Protein AF-A0A8C0V9C5-F1 (afdb_monomer_lite)

Structure (mmCIF, N/CA/C/O backbone):
data_AF-A0A8C0V9C5-F1
#
_entry.id   AF-A0A8C0V9C5-F1
#
loop_
_atom_site.group_PDB
_atom_site.id
_atom_site.type_symbol
_atom_site.label_atom_id
_atom_site.label_alt_id
_atom_site.label_comp_id
_atom_site.label_asym_id
_atom_site.label_entity_id
_atom_site.label_seq_id
_atom_site.pdbx_PDB_ins_code
_atom_site.Cartn_x
_atom_site.Cartn_y
_atom_site.Cartn_z
_atom_site.occupancy
_atom_site.B_iso_or_equiv
_atom_site.auth_seq_id
_atom_site.auth_comp_id
_atom_site.auth_asym_id
_atom_site.auth_atom_id
_atom_site.pdbx_PDB_model_num
ATOM 1 N N . MET A 1 1 ? -19.447 -20.757 -27.844 1.00 40.34 1 MET A N 1
ATOM 2 C CA . MET A 1 1 ? -19.716 -19.518 -27.078 1.00 40.34 1 MET A CA 1
ATOM 3 C C . MET A 1 1 ? -18.409 -19.014 -26.447 1.00 40.34 1 MET A C 1
ATOM 5 O O . MET A 1 1 ? -18.161 -19.326 -25.296 1.00 40.34 1 MET A O 1
ATOM 9 N N . GLN A 1 2 ? -17.524 -18.316 -27.177 1.00 57.78 2 GLN A N 1
ATOM 10 C CA . GLN A 1 2 ? -16.247 -17.794 -26.623 1.00 57.78 2 GLN A CA 1
ATOM 11 C C . GLN A 1 2 ? -15.837 -16.436 -27.233 1.00 57.78 2 GLN A C 1
ATOM 13 O O . GLN A 1 2 ? -14.664 -16.168 -27.468 1.00 57.78 2 GLN A O 1
ATOM 18 N N . PHE A 1 3 ? -16.807 -15.559 -27.508 1.00 50.94 3 PHE A N 1
ATOM 19 C CA . PHE A 1 3 ? -16.531 -14.243 -28.106 1.00 50.94 3 PHE A CA 1
ATOM 20 C C . PHE A 1 3 ? -16.663 -13.063 -27.125 1.00 50.94 3 PHE A C 1
ATOM 22 O O . PHE A 1 3 ? -16.179 -11.979 -27.427 1.00 50.94 3 PHE A O 1
ATOM 29 N N . PHE A 1 4 ? -17.215 -13.270 -25.922 1.00 48.53 4 PHE A N 1
ATOM 30 C CA . PHE A 1 4 ? -17.387 -12.206 -24.917 1.00 48.53 4 PHE A CA 1
ATOM 31 C C . PHE A 1 4 ? -16.195 -12.014 -23.959 1.00 48.53 4 PHE A C 1
ATOM 33 O O . PHE A 1 4 ? -16.102 -10.969 -23.327 1.00 48.53 4 PHE A O 1
ATOM 40 N N . GLY A 1 5 ? -15.258 -12.968 -23.875 1.00 48.31 5 GLY A N 1
ATOM 41 C CA . GLY A 1 5 ? -14.089 -12.852 -22.985 1.00 48.31 5 GLY A CA 1
ATOM 42 C C . GLY A 1 5 ? -13.063 -11.816 -23.459 1.00 48.31 5 GLY A C 1
ATOM 43 O O . GLY A 1 5 ? -12.619 -10.977 -22.687 1.00 48.31 5 GLY A O 1
ATOM 44 N N . ARG A 1 6 ? -12.773 -11.782 -24.767 1.00 50.78 6 ARG A N 1
ATOM 45 C 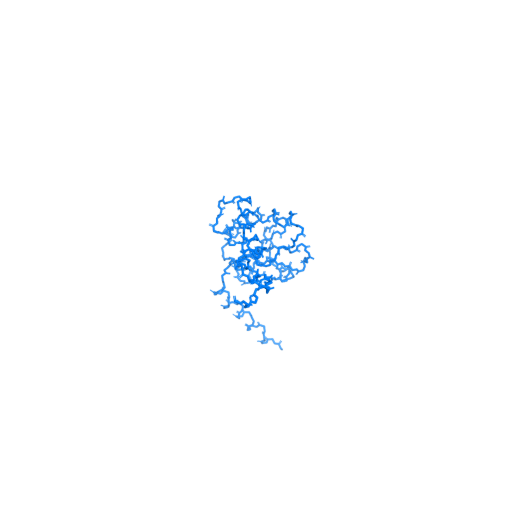CA . ARG A 1 6 ? -11.717 -10.921 -25.336 1.00 50.78 6 ARG A CA 1
ATOM 46 C C . ARG A 1 6 ? -12.016 -9.421 -25.285 1.00 50.78 6 ARG A C 1
ATOM 48 O O . ARG A 1 6 ? -11.089 -8.616 -25.321 1.00 50.78 6 ARG A O 1
ATOM 55 N N . LEU A 1 7 ? -13.288 -9.031 -25.210 1.00 52.03 7 LEU A N 1
ATOM 56 C CA . LEU A 1 7 ? -13.655 -7.620 -25.081 1.00 52.03 7 LEU A CA 1
ATOM 57 C C . LEU A 1 7 ? -13.401 -7.112 -23.656 1.00 52.03 7 LEU A C 1
ATOM 59 O O . LEU A 1 7 ? -12.850 -6.025 -23.511 1.00 52.03 7 LEU A O 1
ATOM 63 N N . LEU A 1 8 ? -13.699 -7.907 -22.621 1.00 50.44 8 LEU A N 1
ATOM 64 C CA . LEU A 1 8 ? -13.419 -7.536 -21.227 1.00 50.44 8 LEU A CA 1
ATOM 65 C C . LEU A 1 8 ? -11.915 -7.356 -20.974 1.00 50.44 8 LEU A C 1
ATOM 67 O O . LEU A 1 8 ? -11.534 -6.360 -20.364 1.00 50.44 8 LEU A O 1
ATOM 71 N N . ASP A 1 9 ? -11.076 -8.235 -21.532 1.00 48.72 9 ASP A N 1
ATOM 72 C CA . ASP A 1 9 ? -9.608 -8.136 -21.443 1.00 48.72 9 ASP A CA 1
ATOM 73 C C . ASP A 1 9 ? -9.037 -6.892 -22.149 1.00 48.72 9 ASP A C 1
ATOM 75 O O . ASP A 1 9 ? -8.009 -6.338 -21.752 1.00 48.72 9 ASP A O 1
ATOM 79 N N . THR A 1 10 ? -9.717 -6.413 -23.196 1.00 47.19 10 THR A N 1
ATOM 80 C CA . THR A 1 10 ? -9.298 -5.205 -23.921 1.00 47.19 10 THR A CA 1
ATOM 81 C C . THR A 1 10 ? -9.758 -3.937 -23.194 1.00 47.19 10 THR A C 1
ATOM 83 O O . THR A 1 10 ? -9.005 -2.969 -23.110 1.00 47.19 10 THR A O 1
ATOM 86 N N . PHE A 1 11 ? -10.957 -3.930 -22.599 1.00 45.25 11 PHE A N 1
ATOM 87 C CA . PHE A 1 11 ? -11.434 -2.783 -21.817 1.00 45.25 11 PHE A CA 1
ATOM 88 C C . PHE A 1 11 ? -10.684 -2.613 -20.491 1.00 45.25 11 PHE A C 1
ATOM 90 O O . PHE A 1 11 ? -10.428 -1.472 -20.098 1.00 45.25 11 PHE A O 1
ATOM 97 N N . SER A 1 12 ? -10.275 -3.700 -19.829 1.00 46.75 12 SER A N 1
ATOM 98 C CA . SER A 1 12 ? -9.396 -3.638 -18.653 1.00 46.75 12 SER A CA 1
ATOM 99 C C . SER A 1 12 ? -7.992 -3.140 -19.02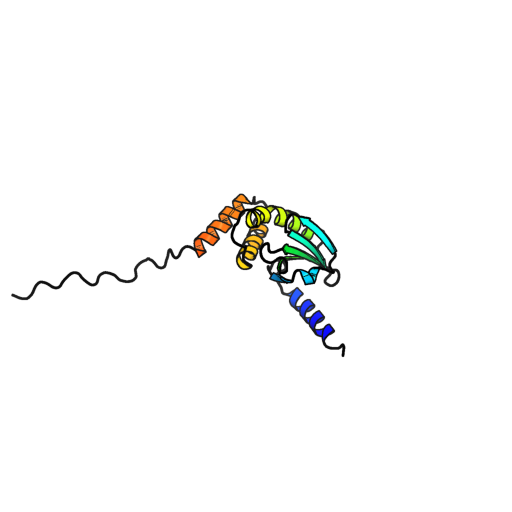1 1.00 46.75 12 SER A C 1
ATOM 101 O O . SER A 1 12 ? -7.443 -2.304 -18.305 1.00 46.75 12 SER A O 1
ATOM 103 N N . SER A 1 13 ? -7.455 -3.543 -20.180 1.00 46.12 13 SER A N 1
ATOM 104 C CA . SER A 1 13 ? -6.172 -3.035 -20.695 1.00 46.12 13 SER A CA 1
ATOM 105 C C . SER A 1 13 ? -6.195 -1.544 -21.044 1.00 46.12 13 SER A C 1
ATOM 107 O O . SER A 1 13 ? -5.249 -0.833 -20.721 1.00 46.12 13 SER A O 1
ATOM 109 N N . VAL A 1 14 ? -7.263 -1.029 -21.668 1.00 45.75 14 VAL A N 1
ATOM 110 C CA . VAL A 1 14 ? -7.323 0.389 -22.088 1.00 45.75 14 VAL A CA 1
ATOM 111 C C . VAL A 1 14 ? -7.703 1.324 -20.930 1.00 45.75 14 VAL A C 1
ATOM 113 O O . VAL A 1 14 ? -7.235 2.461 -20.880 1.00 45.75 14 VAL A O 1
ATOM 116 N N . THR A 1 15 ? -8.475 0.856 -19.942 1.00 48.38 15 THR A N 1
ATOM 117 C CA . THR A 1 15 ? -8.724 1.637 -18.711 1.00 48.38 15 THR A CA 1
ATOM 118 C C . THR A 1 15 ? -7.485 1.746 -17.820 1.00 48.38 15 THR A C 1
ATOM 120 O O . THR A 1 15 ? -7.363 2.713 -17.067 1.00 48.38 15 THR A O 1
ATOM 123 N N . HIS A 1 16 ? -6.538 0.815 -17.957 1.00 50.59 16 HIS A N 1
ATOM 124 C CA . HIS A 1 16 ? -5.270 0.811 -17.233 1.00 50.59 16 HIS A CA 1
ATOM 125 C C . HIS A 1 16 ? -4.323 1.960 -17.601 1.00 50.59 16 HIS A C 1
ATOM 127 O O . HIS A 1 16 ? -3.528 2.388 -16.769 1.00 50.59 16 HIS A O 1
ATOM 133 N N . ILE A 1 17 ? -4.435 2.484 -18.825 1.00 48.97 17 ILE A N 1
ATOM 134 C CA . ILE A 1 17 ? -3.551 3.532 -19.367 1.00 48.97 17 ILE A CA 1
ATOM 135 C C . ILE A 1 17 ? -3.905 4.917 -18.789 1.00 48.97 17 ILE A C 1
ATOM 137 O O . ILE A 1 17 ? -3.076 5.820 -18.770 1.00 48.97 17 ILE A O 1
ATOM 141 N N . PHE A 1 18 ? -5.127 5.083 -18.267 1.00 49.97 18 PHE A N 1
ATOM 142 C CA . PHE A 1 18 ? -5.632 6.357 -17.735 1.00 49.97 18 PHE A CA 1
ATOM 143 C C . PHE A 1 18 ? -5.967 6.321 -16.239 1.00 49.97 18 PHE A C 1
ATOM 145 O O . PHE A 1 18 ? -6.381 7.333 -15.671 1.00 49.97 18 PHE A O 1
ATOM 152 N N 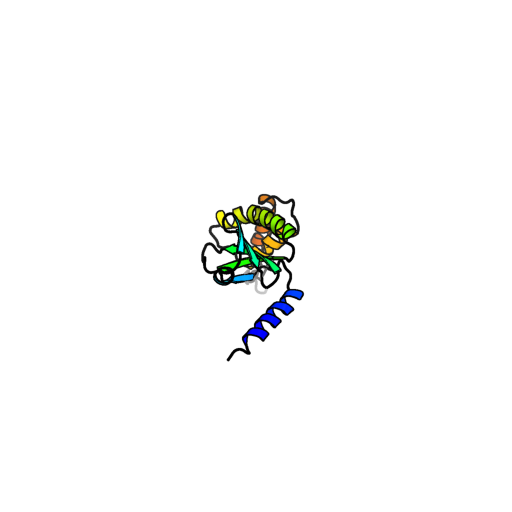. SER A 1 19 ? -5.810 5.177 -15.571 1.00 64.06 19 SER A N 1
ATOM 153 C CA . SER A 1 19 ? -6.042 5.081 -14.133 1.00 64.06 19 SER A CA 1
ATOM 154 C C . SER A 1 19 ? -4.766 5.383 -13.357 1.00 64.06 19 SER A C 1
ATOM 156 O O . SER A 1 19 ? -3.752 4.730 -13.576 1.00 64.06 19 SER A O 1
ATOM 158 N N . ASN A 1 20 ? -4.834 6.329 -12.416 1.00 84.88 20 ASN A N 1
ATOM 159 C CA . ASN A 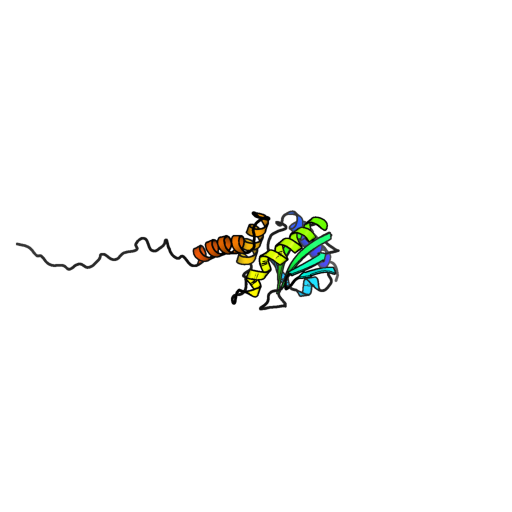1 20 ? -3.758 6.594 -11.458 1.00 84.88 20 ASN A CA 1
ATOM 160 C C . ASN A 1 20 ? -3.267 5.264 -10.826 1.00 84.88 20 ASN A C 1
ATOM 162 O O . ASN A 1 20 ? -4.082 4.596 -10.179 1.00 84.88 20 ASN A O 1
ATOM 166 N N . PRO A 1 21 ? -1.978 4.888 -10.983 1.00 90.81 21 PRO A N 1
ATOM 167 C CA . PRO A 1 21 ? -1.430 3.621 -10.483 1.00 90.81 21 PRO A CA 1
ATOM 168 C C . PRO A 1 21 ? -1.480 3.496 -8.955 1.00 90.81 21 PRO A C 1
ATOM 170 O O . PRO A 1 21 ? -1.377 2.395 -8.429 1.00 90.81 21 PRO A O 1
ATOM 173 N N . TYR A 1 22 ? -1.693 4.600 -8.239 1.00 92.44 22 TYR A N 1
ATOM 174 C CA . TYR A 1 22 ? -1.790 4.655 -6.777 1.00 92.44 22 TYR A CA 1
ATOM 175 C C . TYR A 1 22 ? -3.226 4.849 -6.277 1.00 92.44 22 TYR A C 1
ATOM 177 O O . TYR A 1 22 ? -3.453 5.204 -5.118 1.00 92.44 22 TYR A O 1
ATOM 185 N N . ARG A 1 23 ? -4.215 4.671 -7.161 1.00 94.50 23 ARG A N 1
ATOM 186 C CA . ARG A 1 23 ? -5.619 4.699 -6.762 1.00 94.50 23 ARG A CA 1
ATOM 187 C C . ARG A 1 23 ? -5.965 3.414 -6.024 1.00 94.50 23 ARG A C 1
ATOM 189 O O . ARG A 1 23 ? -5.962 2.339 -6.627 1.00 94.50 23 ARG A O 1
ATOM 196 N N . VAL A 1 24 ? -6.358 3.563 -4.766 1.00 95.06 24 VAL A N 1
ATOM 197 C CA . VAL A 1 24 ? -6.812 2.467 -3.923 1.00 95.06 24 VAL A CA 1
ATOM 198 C C . VAL A 1 24 ? -8.137 1.929 -4.448 1.00 95.06 24 VAL A C 1
ATOM 200 O O . VAL A 1 24 ? -9.058 2.688 -4.771 1.00 95.06 24 VAL A O 1
ATOM 203 N N . ARG A 1 25 ? -8.228 0.605 -4.579 1.00 94.44 25 ARG A N 1
ATOM 204 C CA . ARG A 1 25 ? -9.442 -0.085 -5.027 1.00 94.44 25 ARG A CA 1
ATOM 205 C C . ARG A 1 25 ? -9.740 -1.278 -4.148 1.00 94.44 25 ARG A C 1
ATOM 207 O O . ARG A 1 25 ? -8.836 -2.021 -3.791 1.00 94.44 25 ARG A O 1
ATOM 214 N N . GLU A 1 26 ? -11.014 -1.479 -3.862 1.00 94.19 26 GLU A N 1
ATOM 215 C CA . GLU A 1 26 ? -11.490 -2.730 -3.294 1.00 94.19 26 GLU A CA 1
ATOM 216 C C . GLU A 1 26 ? -11.513 -3.804 -4.387 1.00 94.19 26 GLU A C 1
ATOM 218 O O . GLU A 1 26 ? -12.004 -3.559 -5.492 1.00 94.19 26 GLU A O 1
ATOM 223 N N . VAL A 1 27 ? -10.935 -4.965 -4.093 1.00 94.31 27 VAL A N 1
ATOM 224 C CA . VAL A 1 27 ? -10.809 -6.099 -5.011 1.00 94.31 27 VAL A CA 1
ATOM 225 C C . VAL A 1 27 ? -11.109 -7.411 -4.275 1.00 94.31 27 VAL A C 1
ATOM 227 O O . VAL A 1 27 ? -10.784 -7.541 -3.089 1.00 94.31 27 VAL A O 1
ATOM 230 N N . PRO A 1 28 ? -11.714 -8.412 -4.935 1.00 94.50 28 PRO A N 1
ATOM 231 C CA . PRO A 1 28 ? -11.869 -9.737 -4.347 1.00 94.50 28 PRO A CA 1
ATOM 232 C C . PRO A 1 28 ? -10.500 -10.394 -4.141 1.00 94.50 28 PRO A C 1
ATOM 234 O O . PRO A 1 28 ? -9.718 -10.511 -5.082 1.00 94.50 28 PRO A O 1
ATOM 237 N N . ALA A 1 29 ? -10.222 -10.906 -2.941 1.00 91.81 29 ALA A N 1
ATOM 238 C CA . ALA A 1 29 ? -8.960 -11.598 -2.657 1.00 91.81 29 ALA A CA 1
ATOM 239 C C . ALA A 1 29 ? -8.753 -12.827 -3.569 1.00 91.81 29 ALA A C 1
ATOM 241 O O . ALA A 1 29 ? -7.629 -13.154 -3.946 1.00 91.81 29 ALA A O 1
ATOM 242 N N . ALA A 1 30 ? -9.849 -13.467 -3.991 1.00 93.00 30 ALA A N 1
ATOM 243 C CA . ALA A 1 30 ? -9.832 -14.607 -4.904 1.00 93.00 30 ALA A CA 1
ATOM 244 C C . ALA A 1 30 ? -9.284 -14.282 -6.308 1.00 93.00 30 ALA A C 1
ATOM 246 O O . ALA A 1 30 ? -8.794 -15.191 -6.975 1.00 93.00 30 ALA A O 1
ATOM 247 N N . GLU A 1 31 ? -9.320 -13.017 -6.754 1.00 92.00 31 GLU A N 1
ATOM 248 C CA . GLU A 1 31 ? -8.744 -12.600 -8.046 1.00 92.00 31 GLU A CA 1
ATOM 249 C C . GLU A 1 31 ? -7.231 -12.858 -8.103 1.00 92.00 31 GLU A C 1
ATOM 251 O O . GLU A 1 31 ? -6.685 -13.135 -9.169 1.00 92.00 31 GLU A O 1
ATOM 256 N N . TYR A 1 32 ? -6.573 -12.848 -6.941 1.00 92.38 32 TYR A N 1
ATOM 257 C CA . TYR A 1 32 ? -5.126 -12.983 -6.803 1.00 92.38 32 TYR A CA 1
ATOM 258 C C . TYR A 1 32 ? -4.664 -14.404 -6.471 1.00 92.38 32 TYR A C 1
ATOM 260 O O . TYR A 1 32 ? -3.462 -14.652 -6.397 1.00 92.38 32 TYR A O 1
ATOM 268 N N . ALA A 1 33 ? -5.582 -15.368 -6.329 1.00 88.31 33 ALA A N 1
ATOM 269 C CA . ALA A 1 33 ? -5.235 -16.758 -6.016 1.00 88.31 33 ALA A CA 1
ATOM 270 C C . ALA A 1 33 ? -4.360 -17.430 -7.096 1.00 88.31 33 ALA A C 1
ATOM 272 O O . ALA A 1 33 ? -3.656 -18.395 -6.807 1.00 88.31 33 ALA A O 1
ATOM 273 N N . GLY A 1 34 ? -4.403 -16.931 -8.339 1.00 85.75 34 GLY A N 1
ATOM 274 C CA . GLY A 1 34 ? -3.571 -17.398 -9.454 1.00 85.75 34 GLY A CA 1
ATOM 275 C C . GLY A 1 34 ? -2.289 -16.588 -9.683 1.00 85.75 34 GLY A C 1
ATOM 276 O O . GLY A 1 34 ? -1.500 -16.941 -10.562 1.00 85.75 34 GLY A O 1
ATOM 277 N N . HIS A 1 35 ? -2.072 -15.507 -8.932 1.00 92.75 35 HIS A N 1
ATOM 278 C CA . HIS A 1 35 ? -0.927 -14.613 -9.109 1.00 92.75 35 HIS A CA 1
ATOM 279 C C . HIS A 1 35 ? 0.260 -15.078 -8.272 1.00 92.75 35 HIS A C 1
ATOM 281 O O . HIS A 1 35 ? 0.115 -15.694 -7.219 1.00 92.75 35 HIS A O 1
ATOM 287 N N . THR A 1 36 ? 1.472 -14.753 -8.719 1.00 95.06 36 THR A N 1
ATOM 288 C CA . THR A 1 36 ? 2.677 -15.073 -7.948 1.00 95.06 36 THR A CA 1
ATOM 289 C C . THR A 1 36 ? 2.843 -14.066 -6.814 1.00 95.06 36 THR A C 1
ATOM 291 O O . THR A 1 36 ? 3.133 -12.900 -7.077 1.00 95.06 36 THR A O 1
ATOM 294 N N . CYS A 1 37 ? 2.687 -14.504 -5.563 1.00 96.38 37 CYS A N 1
ATOM 295 C CA . CYS A 1 37 ? 3.052 -13.702 -4.395 1.00 96.38 37 CYS A CA 1
ATOM 296 C C . CYS A 1 37 ? 4.583 -13.620 -4.292 1.00 96.38 37 CYS A C 1
ATOM 298 O O . CYS A 1 37 ? 5.260 -14.645 -4.214 1.00 96.38 37 CYS A O 1
ATOM 300 N N . LEU A 1 38 ? 5.134 -12.408 -4.336 1.00 96.38 38 LEU A N 1
ATOM 301 C CA . LEU A 1 38 ? 6.577 -12.157 -4.265 1.00 96.38 38 LEU A CA 1
ATOM 302 C C . LEU A 1 38 ? 7.041 -11.832 -2.843 1.00 96.38 38 LEU A C 1
ATOM 304 O O . LEU A 1 38 ? 8.157 -12.181 -2.455 1.00 96.38 38 LEU A O 1
ATOM 308 N N . ARG A 1 39 ? 6.201 -11.127 -2.082 1.00 96.81 39 ARG A N 1
ATOM 309 C CA . ARG A 1 39 ? 6.468 -10.690 -0.709 1.00 96.81 39 ARG A CA 1
ATOM 310 C C . ARG A 1 39 ? 5.166 -10.614 0.072 1.00 96.81 39 ARG A C 1
ATOM 312 O O . ARG A 1 39 ? 4.143 -10.218 -0.477 1.00 96.81 39 ARG A O 1
ATOM 319 N N . GLU A 1 40 ? 5.243 -10.909 1.360 1.00 96.50 40 GLU A N 1
ATOM 320 C CA . GLU A 1 40 ? 4.139 -10.753 2.299 1.00 96.50 40 GLU A CA 1
ATOM 321 C C . GLU A 1 40 ? 4.697 -10.303 3.649 1.00 96.50 40 GLU A C 1
ATOM 323 O O . GLU A 1 40 ? 5.667 -10.874 4.148 1.00 96.50 40 GLU A O 1
ATOM 328 N N . GLU A 1 41 ? 4.106 -9.259 4.225 1.00 95.62 41 GLU A N 1
ATOM 329 C CA . GLU A 1 41 ? 4.447 -8.759 5.551 1.00 95.62 41 GLU A CA 1
ATOM 330 C C . GLU A 1 41 ? 3.177 -8.321 6.286 1.00 95.62 41 GLU A C 1
ATOM 332 O O . GLU A 1 41 ? 2.487 -7.369 5.909 1.00 95.62 41 GLU A O 1
ATOM 337 N N . GLY A 1 42 ? 2.852 -9.036 7.364 1.00 92.12 42 GLY A N 1
ATOM 338 C CA . GLY A 1 42 ? 1.625 -8.806 8.119 1.00 92.12 42 GLY A CA 1
ATOM 339 C C . GLY A 1 42 ? 0.391 -9.066 7.257 1.00 92.12 42 GLY A C 1
ATOM 340 O O . GLY A 1 42 ? 0.069 -10.211 6.968 1.00 92.12 42 GLY A O 1
ATOM 341 N N . ARG A 1 43 ? -0.322 -8.000 6.880 1.00 92.44 43 ARG A N 1
ATOM 342 C CA . ARG A 1 43 ? -1.517 -8.073 6.017 1.00 92.44 43 ARG A CA 1
ATOM 343 C C . ARG A 1 43 ? -1.289 -7.501 4.623 1.00 92.44 43 ARG A C 1
ATOM 345 O O . ARG A 1 43 ? -2.236 -7.431 3.841 1.00 92.44 43 ARG A O 1
ATOM 352 N N . VAL A 1 44 ? -0.069 -7.052 4.343 1.00 96.12 44 VAL A N 1
ATOM 353 C CA . VAL A 1 44 ? 0.302 -6.457 3.065 1.00 96.12 44 VAL A CA 1
ATOM 354 C C . VAL A 1 44 ? 1.031 -7.503 2.231 1.00 96.12 44 VAL A C 1
ATOM 356 O O . VAL A 1 44 ? 1.963 -8.139 2.716 1.00 96.12 44 VAL A O 1
ATOM 359 N N . ALA A 1 45 ? 0.626 -7.677 0.978 1.00 97.00 45 ALA A N 1
ATOM 360 C CA . ALA A 1 45 ? 1.216 -8.646 0.061 1.00 97.00 45 ALA A CA 1
ATOM 361 C C . ALA A 1 45 ? 1.463 -8.023 -1.316 1.00 97.00 45 ALA A C 1
ATOM 363 O O . ALA A 1 45 ? 0.638 -7.261 -1.819 1.00 97.00 45 ALA A O 1
ATOM 364 N N . LEU A 1 46 ? 2.598 -8.356 -1.929 1.00 98.06 46 LEU A N 1
ATOM 365 C CA . LEU A 1 46 ? 2.970 -7.930 -3.273 1.00 98.06 46 LEU A CA 1
ATOM 366 C C . LEU A 1 46 ? 2.815 -9.095 -4.246 1.00 98.06 46 LEU A C 1
ATOM 368 O O . LEU A 1 46 ? 3.514 -10.104 -4.135 1.00 98.06 46 LEU A O 1
ATOM 372 N N . TYR A 1 47 ? 1.950 -8.924 -5.238 1.00 97.44 47 TYR A N 1
ATOM 373 C CA . TYR A 1 47 ? 1.681 -9.917 -6.269 1.00 97.44 47 TYR A CA 1
ATOM 374 C C . TYR A 1 47 ? 2.217 -9.471 -7.623 1.00 97.44 47 TYR A C 1
ATOM 376 O O . TYR A 1 47 ? 2.077 -8.315 -8.015 1.00 97.44 47 TYR A O 1
ATOM 384 N N . LYS A 1 48 ? 2.772 -10.416 -8.379 1.00 95.88 48 LYS A N 1
ATOM 385 C CA . LYS A 1 48 ? 3.110 -10.240 -9.790 1.00 95.88 48 LYS A CA 1
ATOM 386 C C . LYS A 1 48 ? 1.953 -10.707 -10.661 1.00 95.88 48 LYS A C 1
ATOM 388 O O . LYS A 1 48 ? 1.619 -11.895 -10.683 1.00 95.88 48 LYS A O 1
ATOM 393 N N . ASN A 1 49 ? 1.386 -9.785 -11.428 1.00 92.06 49 ASN A N 1
ATOM 394 C CA . ASN A 1 49 ? 0.420 -10.089 -12.469 1.00 92.06 49 ASN A CA 1
ATOM 395 C C . ASN A 1 49 ? 1.147 -10.295 -13.804 1.00 92.06 49 ASN A C 1
ATOM 397 O O . ASN A 1 49 ? 1.607 -9.352 -14.451 1.00 92.06 49 ASN A O 1
ATOM 401 N N . SER A 1 50 ? 1.249 -11.556 -14.225 1.00 87.44 50 SER A N 1
ATOM 402 C CA . SER A 1 50 ? 1.966 -11.922 -15.452 1.00 87.44 50 SER A CA 1
ATOM 403 C C . SER A 1 50 ? 1.221 -11.517 -16.731 1.00 87.44 50 SER A C 1
ATOM 405 O O . SER A 1 50 ? 1.860 -11.355 -17.768 1.00 87.44 50 SER A O 1
ATOM 407 N N . LEU A 1 51 ? -0.103 -11.326 -16.666 1.00 85.62 51 LEU A N 1
ATOM 408 C CA . LEU A 1 51 ? -0.927 -10.942 -17.817 1.00 85.62 51 LEU A CA 1
ATOM 409 C C . LEU A 1 51 ? -0.764 -9.455 -18.147 1.00 85.62 51 LEU A C 1
ATOM 411 O O . LEU A 1 51 ? -0.540 -9.103 -19.303 1.00 85.62 51 LEU A O 1
ATOM 415 N N . SER A 1 52 ? -0.821 -8.592 -17.131 1.00 83.94 52 SER A N 1
ATOM 416 C CA . SER A 1 52 ? -0.660 -7.137 -17.277 1.00 83.94 52 SER A CA 1
ATOM 417 C C . SER A 1 52 ? 0.787 -6.660 -17.160 1.00 83.94 52 SER A C 1
ATOM 419 O O . SER A 1 52 ? 1.039 -5.476 -17.360 1.00 83.94 52 SER A O 1
ATOM 421 N N . ARG A 1 53 ? 1.734 -7.553 -16.830 1.00 89.50 53 ARG A N 1
ATOM 422 C CA . ARG A 1 53 ? 3.126 -7.204 -16.486 1.00 89.50 53 ARG A CA 1
ATOM 423 C C . ARG A 1 53 ? 3.192 -6.111 -15.413 1.00 89.50 53 ARG A C 1
ATOM 425 O O . ARG A 1 53 ? 3.962 -5.165 -15.535 1.00 89.50 53 ARG A O 1
ATOM 432 N N . SER A 1 54 ? 2.363 -6.251 -14.381 1.00 93.81 54 SER A N 1
ATOM 433 C CA . SER A 1 54 ? 2.301 -5.312 -13.262 1.00 93.81 54 SER A CA 1
ATOM 434 C C . SER A 1 54 ? 2.575 -5.989 -11.927 1.00 93.81 54 SER A C 1
ATOM 436 O O . SER A 1 54 ? 2.471 -7.211 -11.787 1.00 93.81 54 SER A O 1
ATOM 438 N N . TRP A 1 55 ? 2.900 -5.161 -10.944 1.00 97.06 55 TRP A N 1
ATOM 439 C CA . TRP A 1 55 ? 3.053 -5.524 -9.549 1.00 97.06 55 TRP A CA 1
ATOM 440 C C . TRP A 1 55 ? 1.995 -4.802 -8.734 1.00 97.06 55 TRP A C 1
ATOM 442 O O . TRP A 1 55 ? 1.943 -3.570 -8.708 1.00 97.06 55 TRP A O 1
ATOM 452 N N . ASP A 1 56 ? 1.162 -5.593 -8.078 1.00 96.56 56 ASP A N 1
ATOM 453 C CA . ASP A 1 56 ? -0.011 -5.147 -7.351 1.00 96.56 56 ASP A CA 1
ATOM 454 C C . ASP A 1 56 ? 0.253 -5.336 -5.856 1.00 96.56 56 ASP A C 1
ATOM 456 O O . ASP A 1 56 ? 0.551 -6.444 -5.405 1.00 96.56 56 ASP A O 1
ATOM 460 N N . CYS A 1 57 ? 0.143 -4.262 -5.077 1.00 97.31 57 CYS A N 1
ATOM 461 C CA . CYS A 1 57 ? 0.271 -4.326 -3.623 1.00 97.31 57 CYS A CA 1
ATOM 462 C C . CYS A 1 57 ? -1.111 -4.331 -2.982 1.00 97.31 57 CYS A C 1
ATOM 464 O O . CYS A 1 57 ? -1.910 -3.423 -3.219 1.00 97.31 57 CYS A O 1
ATOM 466 N N . LEU A 1 58 ? -1.391 -5.354 -2.181 1.00 96.62 58 LEU A N 1
ATOM 467 C CA . LEU A 1 58 ? -2.679 -5.585 -1.544 1.00 96.62 58 LEU A CA 1
ATOM 468 C C . LEU A 1 58 ? -2.571 -5.458 -0.034 1.00 96.62 58 LEU A C 1
ATOM 470 O O . LEU A 1 58 ? -1.626 -5.964 0.557 1.00 96.62 58 LEU A O 1
ATOM 474 N N . LEU A 1 59 ? -3.591 -4.877 0.587 1.00 95.38 59 LEU A N 1
ATOM 475 C CA . LEU A 1 59 ? -3.869 -4.990 2.013 1.00 95.38 59 LEU A CA 1
ATOM 476 C C . LEU A 1 59 ? -5.110 -5.866 2.206 1.00 95.38 59 LEU A C 1
ATOM 478 O O . LEU A 1 59 ? -6.204 -5.485 1.790 1.00 95.38 59 LEU A O 1
ATOM 482 N N . VAL A 1 60 ? -4.961 -7.025 2.847 1.00 92.44 60 VAL A N 1
ATOM 483 C CA . VAL A 1 60 ? -6.097 -7.904 3.165 1.00 92.44 60 VAL A CA 1
ATOM 484 C C . VAL A 1 60 ? -6.925 -7.283 4.288 1.00 92.44 60 VAL A C 1
ATOM 486 O O . VAL A 1 60 ? -6.385 -6.912 5.336 1.00 92.44 60 VAL A O 1
ATOM 489 N N . ASN A 1 61 ? -8.241 -7.173 4.087 1.00 85.50 61 ASN A N 1
ATOM 490 C CA . ASN A 1 61 ? -9.123 -6.585 5.085 1.00 85.50 61 ASN A CA 1
ATOM 491 C C . ASN A 1 61 ? -9.257 -7.527 6.305 1.00 85.50 61 ASN A C 1
ATOM 493 O O . ASN A 1 61 ? -9.721 -8.659 6.146 1.00 85.50 61 ASN A O 1
ATOM 497 N N . PRO A 1 62 ? -8.917 -7.080 7.535 1.00 75.19 62 PRO A N 1
ATOM 498 C CA . PRO A 1 62 ? -9.076 -7.886 8.748 1.00 75.19 62 PRO A CA 1
ATOM 499 C C . PRO A 1 62 ? -10.471 -8.449 8.970 1.00 75.19 62 PRO A C 1
ATOM 501 O O . PRO A 1 62 ? -10.620 -9.545 9.501 1.00 75.19 62 PRO A O 1
ATOM 504 N N . GLN A 1 63 ? -11.489 -7.653 8.654 1.00 81.25 63 GLN A N 1
ATOM 505 C CA . GLN A 1 63 ? -12.872 -7.979 8.977 1.00 81.25 63 GLN A CA 1
ATOM 506 C C . GLN A 1 63 ? -13.504 -8.885 7.929 1.00 81.25 63 GLN A C 1
ATOM 508 O O . GLN A 1 63 ? -14.435 -9.627 8.230 1.00 81.25 63 GLN A O 1
ATOM 513 N N . SER A 1 64 ? -12.995 -8.821 6.701 1.00 85.69 64 SER A N 1
ATOM 514 C CA . SER A 1 64 ? -13.474 -9.619 5.585 1.00 85.69 64 SER A CA 1
ATOM 515 C C . SER A 1 64 ? -12.282 -10.090 4.756 1.00 85.69 64 SER A C 1
ATOM 517 O O . SER A 1 64 ? -11.913 -9.423 3.793 1.00 85.69 64 SER A O 1
ATOM 519 N N . PRO A 1 65 ? -11.686 -11.252 5.081 1.00 85.62 65 PRO A N 1
ATOM 520 C CA . PRO A 1 65 ? -10.531 -11.785 4.352 1.00 85.62 65 PRO A CA 1
ATOM 521 C C . PRO A 1 65 ? -10.797 -12.074 2.865 1.00 85.62 65 PRO A C 1
ATOM 523 O O . PRO A 1 65 ? -9.865 -12.286 2.098 1.00 85.62 65 PRO A O 1
ATOM 526 N N . GLN A 1 66 ? -12.069 -12.091 2.455 1.00 89.94 66 GLN A N 1
ATOM 527 C CA . GLN A 1 66 ? -12.487 -12.225 1.056 1.00 89.94 66 GLN A CA 1
ATOM 528 C C . GLN A 1 66 ? -12.287 -10.931 0.254 1.00 89.94 66 GLN A C 1
ATOM 530 O O . GLN A 1 66 ? -12.326 -10.954 -0.977 1.00 89.94 66 GLN A O 1
ATOM 535 N N . VAL A 1 67 ? -12.084 -9.809 0.945 1.00 91.31 67 VAL A N 1
ATOM 536 C CA . VAL A 1 67 ? -11.908 -8.478 0.376 1.00 91.31 67 VAL A CA 1
ATOM 537 C C . VAL A 1 67 ? -10.490 -7.999 0.664 1.00 91.31 67 VAL A C 1
ATOM 539 O O . VAL A 1 67 ? -10.012 -8.036 1.799 1.00 91.31 67 VAL A O 1
ATOM 542 N N . ALA A 1 68 ? -9.818 -7.514 -0.371 1.00 94.50 68 ALA A N 1
ATOM 543 C CA . ALA A 1 68 ? -8.532 -6.853 -0.259 1.00 94.50 68 ALA A CA 1
ATOM 544 C C . ALA A 1 68 ? -8.613 -5.443 -0.850 1.00 94.50 68 ALA A C 1
ATOM 546 O O . ALA A 1 68 ? -9.454 -5.142 -1.696 1.00 94.50 68 ALA A O 1
ATOM 547 N N . PHE A 1 69 ? -7.714 -4.573 -0.411 1.00 95.44 69 PHE A N 1
ATOM 548 C CA . PHE A 1 69 ? -7.533 -3.250 -0.985 1.00 95.44 69 PHE A CA 1
ATOM 549 C C . PHE A 1 69 ? -6.243 -3.230 -1.786 1.00 95.44 69 PHE A C 1
ATOM 551 O O . PHE A 1 69 ? -5.160 -3.381 -1.227 1.00 95.44 69 PHE A O 1
ATOM 558 N N . ARG A 1 70 ? -6.345 -3.017 -3.094 1.00 96.38 70 ARG A N 1
ATOM 559 C CA . ARG A 1 70 ? -5.186 -2.778 -3.946 1.00 96.38 70 ARG A CA 1
ATOM 560 C C . ARG A 1 70 ? -4.708 -1.353 -3.746 1.00 96.38 70 ARG A C 1
ATOM 562 O O . ARG A 1 70 ? -5.393 -0.426 -4.163 1.00 96.38 70 ARG A O 1
ATOM 569 N N . LEU A 1 71 ? -3.555 -1.199 -3.109 1.00 96.56 71 LEU A N 1
ATOM 570 C CA . LEU A 1 71 ? -2.952 0.075 -2.720 1.00 96.56 71 LEU A CA 1
ATOM 571 C C . LEU A 1 71 ? -2.265 0.765 -3.898 1.00 96.56 71 LEU A C 1
ATOM 573 O O . LEU A 1 71 ? -2.402 1.972 -4.087 1.00 96.56 71 LEU A O 1
ATOM 577 N N . PHE A 1 72 ? -1.542 -0.018 -4.697 1.00 96.12 72 PHE A N 1
ATOM 578 C CA . PHE A 1 72 ? -0.927 0.442 -5.930 1.00 96.12 72 PHE A CA 1
ATOM 579 C C . PHE A 1 72 ? -0.812 -0.687 -6.948 1.00 96.12 72 PHE A C 1
ATOM 581 O O . PHE A 1 72 ? -0.878 -1.870 -6.608 1.00 96.12 72 PHE A O 1
ATOM 588 N N . GLN A 1 73 ? -0.601 -0.288 -8.195 1.00 95.25 73 GLN A N 1
ATOM 589 C CA . GLN A 1 73 ? -0.279 -1.153 -9.310 1.00 95.25 73 GLN A CA 1
ATOM 590 C C . GLN A 1 73 ? 0.733 -0.452 -10.214 1.00 95.25 73 GLN A C 1
ATOM 592 O O . GLN A 1 73 ? 0.405 0.550 -10.847 1.00 95.25 73 GLN A O 1
ATOM 597 N N . VAL A 1 74 ? 1.953 -0.977 -10.272 1.00 95.00 74 VAL A N 1
ATOM 598 C CA . VAL A 1 74 ? 3.072 -0.382 -11.023 1.00 95.00 74 VAL A CA 1
ATOM 599 C C . VAL A 1 74 ? 3.653 -1.384 -12.019 1.00 95.00 74 VAL A C 1
ATOM 601 O O . VAL A 1 74 ? 3.403 -2.581 -11.914 1.00 95.00 74 VAL A O 1
ATOM 604 N N . ASP A 1 75 ? 4.412 -0.907 -12.999 1.00 94.75 75 ASP A N 1
ATOM 605 C CA . ASP A 1 75 ? 4.997 -1.690 -14.098 1.00 94.75 75 ASP A CA 1
ATOM 606 C C . ASP A 1 75 ? 6.516 -1.909 -13.956 1.00 94.75 75 ASP A C 1
ATOM 608 O O . ASP A 1 75 ? 7.148 -2.505 -14.830 1.00 94.75 75 ASP A O 1
ATOM 612 N N . ASN A 1 76 ? 7.103 -1.473 -12.838 1.00 94.38 76 ASN A N 1
ATOM 613 C CA . ASN A 1 76 ? 8.510 -1.668 -12.507 1.00 94.38 76 ASN A CA 1
ATOM 614 C C . ASN A 1 76 ? 8.666 -2.486 -11.215 1.00 94.38 76 ASN A C 1
ATOM 616 O O . ASN A 1 76 ? 8.195 -2.088 -10.151 1.00 94.38 76 ASN A O 1
ATOM 620 N N . GLU A 1 77 ? 9.365 -3.620 -11.305 1.00 95.31 77 GLU A N 1
ATOM 621 C CA . GLU A 1 77 ? 9.601 -4.531 -10.176 1.00 95.31 77 GLU A CA 1
ATOM 622 C C . GLU A 1 77 ? 10.424 -3.903 -9.047 1.00 95.31 77 GLU A C 1
ATOM 624 O O . GLU A 1 77 ? 10.112 -4.094 -7.872 1.00 95.31 77 GLU A O 1
ATOM 629 N N . ALA A 1 78 ? 11.480 -3.163 -9.391 1.00 96.44 78 ALA A N 1
ATOM 630 C CA . ALA A 1 78 ? 12.377 -2.567 -8.407 1.00 96.44 78 ALA A CA 1
ATOM 631 C C . ALA A 1 78 ? 11.648 -1.490 -7.595 1.00 96.44 78 ALA A C 1
ATOM 633 O O . ALA A 1 78 ? 11.717 -1.496 -6.365 1.00 96.44 78 ALA A O 1
ATOM 634 N N . ASP A 1 79 ? 10.878 -0.635 -8.271 1.00 95.38 79 ASP A N 1
ATOM 635 C CA . ASP A 1 79 ? 10.044 0.371 -7.612 1.00 95.38 79 ASP A CA 1
ATOM 636 C C . ASP A 1 79 ? 8.955 -0.291 -6.756 1.00 95.38 79 ASP A C 1
ATOM 638 O O . ASP A 1 79 ? 8.724 0.123 -5.620 1.00 95.38 79 ASP A O 1
ATOM 642 N N . ALA A 1 80 ? 8.328 -1.365 -7.253 1.00 96.75 80 ALA A N 1
ATOM 643 C CA . ALA A 1 80 ? 7.306 -2.106 -6.517 1.00 96.75 80 ALA A CA 1
ATOM 644 C C . ALA A 1 80 ? 7.823 -2.670 -5.188 1.00 96.75 80 ALA A C 1
ATOM 646 O O . ALA A 1 80 ? 7.116 -2.603 -4.184 1.00 96.75 80 ALA A O 1
ATOM 647 N N . LEU A 1 81 ? 9.046 -3.207 -5.171 1.00 97.38 81 LEU A N 1
ATOM 648 C CA . LEU A 1 81 ? 9.676 -3.734 -3.960 1.00 97.38 81 LEU A CA 1
ATOM 649 C C . LEU A 1 81 ? 9.971 -2.622 -2.945 1.00 97.38 81 LEU A C 1
ATOM 651 O O . LEU A 1 81 ? 9.656 -2.780 -1.766 1.00 97.38 81 LEU A O 1
ATOM 655 N N . VAL A 1 82 ? 10.497 -1.481 -3.399 1.00 96.31 82 VAL A N 1
ATOM 656 C CA . VAL A 1 82 ? 10.762 -0.318 -2.533 1.00 96.31 82 VAL A CA 1
ATOM 657 C C . VAL A 1 82 ? 9.462 0.231 -1.944 1.00 96.31 82 VAL A C 1
ATOM 659 O O . VAL A 1 82 ? 9.367 0.472 -0.739 1.00 96.31 82 VAL A O 1
ATOM 662 N N . TYR A 1 83 ? 8.430 0.395 -2.775 1.00 95.88 83 TYR A N 1
ATOM 663 C CA . TYR A 1 83 ? 7.125 0.852 -2.308 1.00 95.88 83 TYR A CA 1
ATOM 664 C C . TYR A 1 83 ? 6.488 -0.164 -1.365 1.00 95.88 83 TYR A C 1
ATOM 666 O O . TYR A 1 83 ? 5.949 0.229 -0.337 1.00 95.88 83 TYR A O 1
ATOM 674 N N . PHE A 1 84 ? 6.586 -1.463 -1.648 1.00 97.25 84 PHE A N 1
ATOM 675 C CA . PHE A 1 84 ? 6.072 -2.496 -0.754 1.00 97.25 84 PHE A CA 1
ATOM 676 C C . PHE A 1 84 ? 6.660 -2.373 0.656 1.00 97.25 84 PHE A C 1
ATOM 678 O O . PHE A 1 84 ? 5.896 -2.299 1.617 1.00 97.25 84 PHE A O 1
ATOM 685 N N . GLU A 1 85 ? 7.985 -2.271 0.787 1.00 95.69 85 GLU A N 1
ATOM 686 C CA . GLU A 1 85 ? 8.647 -2.131 2.093 1.00 95.69 85 GLU A CA 1
ATOM 687 C C . GLU A 1 85 ? 8.190 -0.862 2.826 1.00 95.69 85 GLU A C 1
ATOM 689 O O . GLU A 1 85 ? 7.939 -0.871 4.036 1.00 95.69 85 GLU A O 1
ATOM 694 N N . GLN A 1 86 ? 8.018 0.239 2.089 1.00 94.50 86 GLN A N 1
ATOM 695 C CA . GLN A 1 86 ? 7.520 1.484 2.657 1.00 94.50 86 GLN A CA 1
ATOM 696 C C . GLN A 1 86 ? 6.077 1.348 3.169 1.00 94.50 86 GLN A C 1
ATOM 698 O O . GLN A 1 86 ? 5.803 1.717 4.314 1.00 94.50 86 GLN A O 1
ATOM 703 N N . TYR A 1 87 ? 5.170 0.814 2.348 1.00 95.38 87 TYR A N 1
ATOM 704 C CA . TYR A 1 87 ? 3.756 0.656 2.688 1.00 95.38 87 TYR A CA 1
ATOM 705 C C . TYR A 1 87 ? 3.553 -0.357 3.818 1.00 95.38 87 TYR A C 1
ATOM 707 O O . TYR A 1 87 ? 2.815 -0.059 4.755 1.00 95.38 87 TYR A O 1
ATOM 715 N N . ALA A 1 88 ? 4.232 -1.509 3.784 1.00 94.50 88 ALA A N 1
ATOM 716 C CA . ALA A 1 88 ? 4.150 -2.526 4.833 1.00 94.50 88 ALA A CA 1
ATOM 717 C C . ALA A 1 88 ? 4.551 -1.950 6.199 1.00 94.50 88 ALA A C 1
ATOM 719 O O . ALA A 1 88 ? 3.807 -2.067 7.174 1.00 94.50 88 ALA A O 1
ATOM 720 N N . ARG A 1 89 ? 5.673 -1.222 6.256 1.00 92.88 89 ARG A N 1
ATOM 721 C CA . ARG A 1 89 ? 6.144 -0.569 7.483 1.00 92.88 89 ARG A CA 1
ATOM 722 C C . ARG A 1 89 ? 5.211 0.544 7.962 1.00 92.88 89 ARG A C 1
ATOM 724 O O . ARG A 1 89 ? 4.989 0.677 9.165 1.00 92.88 89 ARG A O 1
ATOM 731 N N . GLN A 1 90 ? 4.718 1.387 7.052 1.00 91.88 90 GLN A N 1
ATOM 732 C CA . GLN A 1 90 ? 3.956 2.584 7.420 1.00 91.88 90 GLN A CA 1
ATOM 733 C C . GLN A 1 90 ? 2.490 2.284 7.740 1.00 91.88 90 GLN A C 1
ATOM 735 O O . GLN A 1 90 ? 1.962 2.897 8.660 1.00 91.88 90 GLN A O 1
ATOM 740 N N . LEU A 1 91 ? 1.846 1.330 7.059 1.00 91.25 91 LEU A N 1
ATOM 741 C CA . LEU A 1 91 ? 0.436 0.993 7.294 1.00 91.25 91 LEU A CA 1
ATOM 742 C C . LEU A 1 91 ? 0.213 0.117 8.528 1.00 91.25 91 LEU A C 1
ATOM 744 O O . LEU A 1 91 ? -0.866 0.168 9.120 1.00 91.25 91 LEU A O 1
ATOM 748 N N . ARG A 1 92 ? 1.217 -0.666 8.934 1.00 89.94 92 ARG A N 1
ATOM 749 C CA . ARG A 1 92 ? 1.088 -1.646 10.018 1.00 89.94 92 ARG A CA 1
ATOM 750 C C . ARG A 1 92 ? 0.476 -1.104 11.313 1.00 89.94 92 ARG A C 1
ATOM 752 O O . ARG A 1 92 ? -0.497 -1.696 11.780 1.00 89.94 92 ARG A O 1
ATOM 759 N N . PRO A 1 93 ? 0.926 0.040 11.858 1.00 88.50 93 PRO A N 1
ATOM 760 C CA . PRO A 1 93 ? 0.342 0.589 13.078 1.00 88.50 93 PRO A CA 1
ATOM 761 C C . PRO A 1 93 ? -1.148 0.922 12.946 1.00 88.50 93 PRO A C 1
ATOM 763 O O . PRO A 1 93 ? -1.879 0.784 13.924 1.00 88.50 93 PRO A O 1
ATOM 766 N N . PHE A 1 94 ? -1.611 1.313 11.755 1.00 86.62 94 PHE A N 1
ATOM 767 C CA . PHE A 1 94 ? -2.989 1.746 11.525 1.00 86.62 94 PHE A CA 1
ATOM 768 C C . PHE A 1 94 ? -3.971 0.573 11.541 1.00 86.62 94 PHE A C 1
ATOM 770 O O . PHE A 1 94 ? -5.022 0.674 12.166 1.00 86.62 94 PHE A 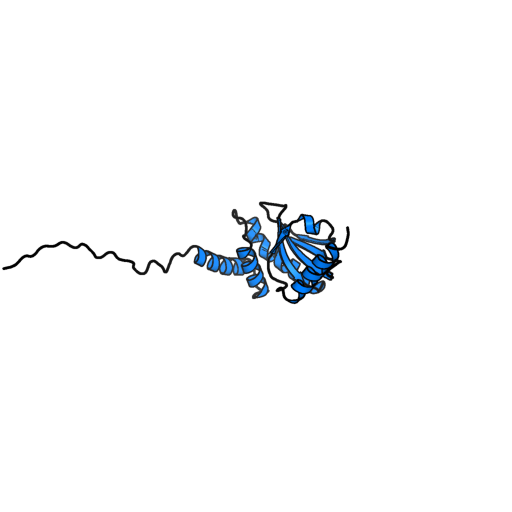O 1
ATOM 777 N N . TYR A 1 95 ? -3.631 -0.559 10.915 1.00 85.56 95 TYR A N 1
ATOM 778 C CA . TYR A 1 95 ? -4.527 -1.723 10.883 1.00 85.56 95 TYR A CA 1
ATOM 779 C C . TYR A 1 95 ? -4.341 -2.702 12.056 1.00 85.56 95 TYR A C 1
ATOM 781 O O . TYR A 1 95 ? -5.183 -3.586 12.234 1.00 85.56 95 TYR A O 1
ATOM 789 N N . GLU A 1 96 ? -3.238 -2.611 12.813 1.00 84.31 96 GLU A N 1
ATOM 790 C CA . GLU A 1 96 ? -3.022 -3.415 14.031 1.00 84.31 96 GLU A CA 1
ATOM 791 C C . GLU A 1 96 ? -3.545 -2.718 15.292 1.00 84.31 96 GLU A C 1
ATOM 793 O O . GLU A 1 96 ? -4.059 -3.396 16.179 1.00 84.31 96 GLU A O 1
ATOM 798 N N . SER A 1 97 ? -3.440 -1.386 15.379 1.00 75.88 97 SER A N 1
ATOM 799 C CA . SER A 1 97 ? -3.820 -0.643 16.594 1.00 75.88 97 SER A CA 1
ATOM 800 C C . SER A 1 97 ? -5.262 -0.137 16.574 1.00 75.88 97 SER A C 1
ATOM 802 O O . SER A 1 97 ? -5.826 0.134 17.633 1.00 75.88 97 SER A O 1
ATOM 804 N N . SER A 1 98 ? -5.864 0.025 15.393 1.00 68.75 98 SER A N 1
ATOM 805 C CA . SER A 1 98 ? -7.241 0.503 15.283 1.00 68.75 98 SER A CA 1
ATOM 806 C C . SER A 1 98 ? -8.241 -0.623 15.541 1.00 68.75 98 SER A C 1
ATOM 808 O O . SER A 1 98 ? -8.194 -1.677 14.907 1.00 68.75 98 SER A O 1
ATOM 810 N N . CYS A 1 99 ? -9.209 -0.372 16.426 1.00 65.88 99 CYS A N 1
ATOM 811 C CA . CYS A 1 99 ? -10.384 -1.233 16.586 1.00 65.88 99 CYS A CA 1
ATOM 812 C C . CYS A 1 99 ? -11.374 -1.095 15.416 1.00 65.88 99 CYS A C 1
ATOM 814 O O . CYS A 1 99 ? -12.234 -1.957 15.229 1.00 65.88 99 CYS A O 1
ATOM 816 N N . GLN A 1 100 ? -11.282 -0.002 14.652 1.00 71.88 100 GLN A N 1
ATOM 817 C CA . GLN A 1 100 ? -12.138 0.276 13.504 1.00 71.88 100 GLN A CA 1
ATOM 818 C C . GLN A 1 100 ? -11.437 -0.118 12.195 1.00 71.88 100 GLN A C 1
ATOM 820 O O . GLN A 1 100 ? -10.228 0.089 12.057 1.00 71.88 100 GLN A O 1
ATOM 825 N N . PRO A 1 101 ? -12.174 -0.684 11.226 1.00 76.75 101 PRO A N 1
ATOM 826 C CA . PRO A 1 101 ? -11.611 -1.014 9.926 1.00 76.75 101 PRO A CA 1
ATOM 827 C C . PRO A 1 101 ? -11.230 0.260 9.181 1.00 76.75 101 PRO A C 1
ATOM 829 O O . PRO A 1 101 ? -11.993 1.223 9.167 1.00 76.75 101 PRO A O 1
ATOM 832 N N . LEU A 1 102 ? -10.081 0.236 8.511 1.00 85.94 102 LEU A N 1
ATOM 833 C CA . LEU A 1 102 ? -9.714 1.304 7.589 1.00 85.94 102 LEU A CA 1
ATOM 834 C C . LEU A 1 102 ? -10.654 1.256 6.382 1.00 85.94 102 LEU A C 1
ATOM 836 O O . LEU A 1 102 ? -10.762 0.219 5.721 1.00 85.94 102 LEU A O 1
ATOM 840 N N . SER A 1 103 ? -11.336 2.365 6.105 1.00 88.38 103 SER A N 1
ATOM 841 C CA . SER A 1 103 ? -12.166 2.482 4.910 1.00 88.38 103 SER A CA 1
ATOM 842 C C . SER A 1 103 ? -11.304 2.658 3.655 1.00 88.38 103 SER A C 1
ATOM 844 O O . SER A 1 103 ? -10.118 2.988 3.718 1.00 88.38 103 SER A O 1
ATOM 846 N N . LEU A 1 104 ? -11.909 2.482 2.479 1.00 90.12 104 LEU A N 1
ATOM 847 C CA . LEU A 1 104 ? -11.231 2.740 1.206 1.00 90.12 104 LEU A CA 1
ATOM 848 C C . LEU A 1 104 ? -10.738 4.195 1.095 1.00 90.12 104 LEU A C 1
ATOM 850 O O . LEU A 1 104 ? -9.672 4.441 0.533 1.00 90.12 104 LEU A O 1
ATOM 854 N N . GLU A 1 105 ? -11.492 5.152 1.641 1.00 90.12 105 GLU A N 1
ATOM 855 C CA . GLU A 1 105 ? -11.114 6.567 1.635 1.00 90.12 105 GLU A CA 1
ATOM 856 C C . GLU A 1 105 ? -9.918 6.831 2.560 1.00 90.12 105 GLU A C 1
ATOM 858 O O . GLU A 1 105 ? -8.993 7.547 2.179 1.00 90.12 105 GLU A O 1
ATOM 863 N N . ASP A 1 106 ? -9.894 6.194 3.733 1.00 90.00 106 ASP A N 1
ATOM 864 C CA . ASP A 1 106 ? -8.773 6.269 4.678 1.00 90.00 106 ASP A CA 1
ATOM 865 C C . ASP A 1 106 ? -7.497 5.716 4.058 1.00 90.00 106 ASP A C 1
ATOM 867 O O . ASP A 1 106 ? -6.440 6.343 4.113 1.00 90.00 106 ASP A O 1
ATOM 871 N N . LEU A 1 107 ? -7.604 4.565 3.394 1.00 92.56 107 LEU A N 1
ATOM 872 C CA . LEU A 1 107 ? -6.478 3.945 2.708 1.00 92.56 107 LEU A CA 1
ATOM 873 C C . LEU A 1 107 ? -5.979 4.791 1.539 1.00 92.56 107 LEU A C 1
ATOM 875 O O . LEU A 1 107 ? -4.768 4.858 1.334 1.00 92.56 107 LEU A O 1
ATOM 879 N N . GLN A 1 108 ? -6.865 5.467 0.798 1.00 94.06 108 GLN A N 1
ATOM 880 C CA . GLN A 1 108 ? -6.437 6.413 -0.235 1.00 94.06 108 GLN A CA 1
ATOM 881 C C . GLN A 1 108 ? -5.667 7.585 0.381 1.00 94.06 108 GLN A C 1
ATOM 883 O O . GLN A 1 108 ? -4.580 7.907 -0.090 1.00 94.06 108 GLN A O 1
ATOM 888 N N . GLN A 1 109 ? -6.175 8.180 1.462 1.00 92.00 109 GLN A N 1
ATOM 889 C CA . GLN A 1 109 ? -5.510 9.298 2.138 1.00 92.00 109 GLN A CA 1
ATOM 890 C C . GLN A 1 109 ? -4.159 8.901 2.742 1.00 92.00 109 GLN A C 1
ATOM 892 O O . GLN A 1 109 ? -3.196 9.665 2.640 1.00 92.00 109 GLN A O 1
ATOM 897 N N . LEU A 1 110 ? -4.071 7.711 3.341 1.00 92.25 110 LEU A N 1
ATOM 898 C CA . LEU A 1 110 ? -2.816 7.145 3.829 1.00 92.25 110 LEU A CA 1
ATOM 899 C C . LEU A 1 110 ? -1.846 6.916 2.668 1.00 92.25 110 LEU A C 1
ATOM 901 O O . LEU A 1 110 ? -0.713 7.378 2.736 1.00 92.25 110 LEU A O 1
ATOM 905 N N . SER A 1 111 ? -2.294 6.281 1.581 1.00 94.00 111 SER A N 1
ATOM 906 C CA . SER A 1 111 ? -1.488 6.052 0.372 1.00 94.00 111 SER A CA 1
ATOM 907 C C . SER A 1 111 ? -0.922 7.358 -0.198 1.00 94.00 111 SER A C 1
ATOM 909 O O . SER A 1 111 ? 0.272 7.450 -0.493 1.00 94.00 111 SER A O 1
ATOM 911 N N . ASP A 1 112 ? -1.749 8.402 -0.278 1.00 92.81 112 ASP A N 1
ATOM 912 C CA . ASP A 1 112 ? -1.328 9.721 -0.748 1.00 92.81 112 ASP A CA 1
ATOM 913 C C . ASP A 1 112 ? -0.299 10.353 0.206 1.00 92.81 112 ASP A C 1
ATOM 915 O O . ASP A 1 112 ? 0.712 10.885 -0.249 1.00 92.81 112 ASP A O 1
ATOM 919 N N . CYS A 1 113 ? -0.496 10.246 1.526 1.00 92.38 113 CYS A N 1
ATOM 920 C CA . CYS A 1 113 ? 0.437 10.768 2.532 1.00 92.38 113 CYS A CA 1
ATOM 921 C C . CYS A 1 113 ? 1.809 10.074 2.468 1.00 92.38 113 CYS A C 1
ATOM 923 O O . CYS A 1 113 ? 2.842 10.745 2.408 1.00 92.38 113 CYS A O 1
ATOM 925 N N . ILE A 1 114 ? 1.812 8.740 2.400 1.00 92.88 114 ILE A N 1
ATOM 926 C CA . ILE A 1 114 ? 3.001 7.887 2.240 1.00 92.88 114 ILE A CA 1
ATOM 927 C C . ILE A 1 114 ? 3.813 8.329 1.013 1.00 92.88 114 ILE A C 1
ATOM 929 O O . ILE A 1 114 ? 5.039 8.454 1.072 1.00 92.88 114 ILE A O 1
ATOM 933 N N . ARG A 1 115 ? 3.131 8.611 -0.102 1.00 92.56 115 ARG A N 1
ATOM 934 C CA . ARG A 1 115 ? 3.766 9.059 -1.347 1.00 92.56 115 ARG A CA 1
ATOM 935 C C . ARG A 1 115 ? 4.275 10.489 -1.307 1.00 92.56 115 ARG A C 1
ATOM 937 O O . ARG A 1 115 ? 5.351 10.758 -1.833 1.00 92.56 115 ARG A O 1
ATOM 944 N N . SER A 1 116 ? 3.495 11.409 -0.750 1.00 92.31 116 SER A N 1
ATOM 945 C CA . SER A 1 116 ? 3.883 12.816 -0.659 1.00 92.31 116 SER A CA 1
ATOM 946 C C . SER A 1 116 ? 5.074 13.017 0.276 1.00 92.31 116 SER A C 1
ATOM 948 O O . SER A 1 116 ? 5.863 13.936 0.056 1.00 92.31 116 SER A O 1
ATOM 950 N N . TYR A 1 117 ? 5.232 12.150 1.282 1.00 91.88 117 TYR A N 1
ATOM 951 C CA . TYR A 1 117 ? 6.244 12.297 2.323 1.00 91.88 117 TYR A CA 1
ATOM 952 C C . TYR A 1 117 ? 6.979 10.978 2.635 1.00 91.88 117 TYR A C 1
ATOM 954 O O . TYR A 1 117 ? 6.825 10.407 3.716 1.00 91.88 117 TYR A O 1
ATOM 962 N N . PRO A 1 118 ? 7.847 10.485 1.733 1.00 88.75 118 PRO A N 1
ATOM 963 C CA . PRO A 1 118 ? 8.458 9.161 1.874 1.00 88.75 118 PRO A CA 1
ATOM 964 C C . PRO A 1 118 ? 9.419 9.019 3.065 1.00 88.75 118 PRO A C 1
ATOM 966 O O . PRO A 1 118 ? 9.619 7.920 3.585 1.00 88.75 118 PRO A O 1
ATOM 969 N N . SER A 1 119 ? 9.998 10.125 3.538 1.00 90.56 119 SER A N 1
ATOM 970 C CA . SER A 1 119 ? 10.883 10.147 4.709 1.00 90.56 119 SER A CA 1
ATOM 971 C C . SER A 1 119 ? 10.137 10.147 6.045 1.00 90.56 119 SER A C 1
ATOM 973 O O . SER A 1 119 ? 10.769 10.026 7.096 1.00 90.56 119 SER A O 1
ATOM 975 N N . TRP A 1 120 ? 8.808 10.288 6.037 1.00 91.62 120 TRP A N 1
ATOM 976 C CA . TRP A 1 120 ? 8.036 10.371 7.267 1.00 91.62 120 TRP A CA 1
ATOM 977 C C . TRP A 1 120 ? 7.974 9.029 7.991 1.00 91.62 120 TRP A C 1
ATOM 979 O O . TRP A 1 120 ? 7.827 7.949 7.407 1.00 91.62 120 TRP A O 1
ATOM 989 N N . SER A 1 121 ? 8.094 9.108 9.315 1.00 89.62 121 SER A N 1
ATOM 990 C CA . SER A 1 121 ? 7.843 7.964 10.184 1.00 89.62 121 SER A CA 1
ATOM 991 C C . SER A 1 121 ? 6.332 7.731 10.328 1.00 89.62 121 SER A C 1
ATOM 993 O O . SER A 1 121 ? 5.550 8.666 10.135 1.00 89.62 121 SER A O 1
ATOM 995 N N . PRO A 1 122 ? 5.900 6.524 10.739 1.00 86.81 122 PRO A N 1
ATOM 996 C CA . PRO A 1 122 ? 4.481 6.246 10.966 1.00 86.81 122 PRO A CA 1
ATOM 997 C C . PRO A 1 122 ? 3.813 7.223 11.947 1.00 86.81 122 PRO A C 1
ATOM 999 O O . PRO A 1 122 ? 2.642 7.535 11.788 1.00 86.81 122 PRO A O 1
ATOM 1002 N N . ALA A 1 123 ? 4.561 7.768 12.914 1.00 87.88 123 ALA A N 1
ATOM 1003 C CA . ALA A 1 123 ? 4.052 8.769 13.853 1.00 87.88 123 ALA A CA 1
ATOM 1004 C C . ALA A 1 123 ? 3.696 10.103 13.172 1.00 87.88 123 ALA A C 1
ATOM 1006 O O . ALA A 1 123 ? 2.652 10.674 13.469 1.00 87.88 123 ALA A O 1
ATOM 1007 N N . HIS A 1 124 ? 4.522 10.583 12.235 1.00 88.44 124 HIS A N 1
ATOM 1008 C CA . HIS A 1 124 ? 4.210 11.798 11.471 1.00 88.44 124 HIS A CA 1
ATOM 1009 C C . HIS A 1 124 ? 2.961 11.596 10.609 1.00 88.44 124 HIS A C 1
ATOM 1011 O O . HIS A 1 124 ? 2.082 12.453 10.584 1.00 88.44 124 HIS A O 1
ATOM 1017 N N . ILE A 1 125 ? 2.857 10.429 9.963 1.00 89.56 125 ILE A N 1
ATOM 1018 C CA . ILE A 1 125 ? 1.682 10.059 9.167 1.00 89.56 125 ILE A CA 1
ATOM 1019 C C . ILE A 1 125 ? 0.444 9.980 10.061 1.00 89.56 125 ILE A C 1
ATOM 1021 O O . ILE A 1 125 ? -0.598 10.492 9.680 1.00 89.56 125 ILE A O 1
ATOM 1025 N N . ALA A 1 126 ? 0.547 9.401 11.260 1.00 86.62 126 ALA A N 1
ATOM 1026 C CA . ALA A 1 126 ? -0.575 9.301 12.189 1.00 86.62 126 ALA A CA 1
ATOM 1027 C C . ALA A 1 126 ? -1.068 10.673 12.660 1.00 86.62 126 ALA A C 1
ATOM 1029 O O . ALA A 1 126 ? -2.273 10.877 12.773 1.00 86.62 126 ALA A O 1
ATOM 1030 N N . VAL A 1 127 ? -0.157 11.623 12.887 1.00 87.00 127 VAL A N 1
ATOM 1031 C CA . VAL A 1 127 ? -0.512 13.011 13.212 1.00 87.00 127 VAL A CA 1
ATOM 1032 C C . VAL A 1 127 ? -1.242 13.666 12.037 1.00 87.00 127 VAL A C 1
ATOM 1034 O O . VAL A 1 127 ? -2.346 14.169 12.223 1.00 87.00 127 VAL A O 1
ATOM 1037 N N . GLU A 1 128 ? -0.690 13.613 10.823 1.00 85.94 128 GLU A N 1
ATOM 1038 C CA . GLU A 1 128 ? -1.321 14.191 9.624 1.00 85.94 128 GLU A CA 1
ATOM 1039 C C . GLU A 1 128 ? -2.682 13.544 9.318 1.00 85.94 128 GLU A C 1
ATOM 1041 O O . GLU A 1 128 ? -3.667 14.233 9.045 1.00 85.94 128 GLU A O 1
ATOM 1046 N N . PHE A 1 129 ? -2.756 12.215 9.408 1.00 82.94 129 PHE A N 1
ATOM 1047 C CA . PHE A 1 129 ? -3.971 11.441 9.180 1.00 82.94 129 PHE A CA 1
ATOM 1048 C C . PHE A 1 129 ? -5.030 11.737 10.250 1.00 82.94 129 PHE A C 1
ATOM 1050 O O . PHE A 1 129 ? -6.162 12.073 9.914 1.00 82.94 129 PHE A O 1
ATOM 1057 N N . GLY A 1 130 ? -4.652 11.737 11.530 1.00 75.38 130 GLY A N 1
ATOM 1058 C CA . GLY A 1 130 ? -5.542 12.076 12.640 1.00 75.38 130 GLY A CA 1
ATOM 1059 C C . GLY A 1 130 ? -6.021 13.529 12.602 1.00 75.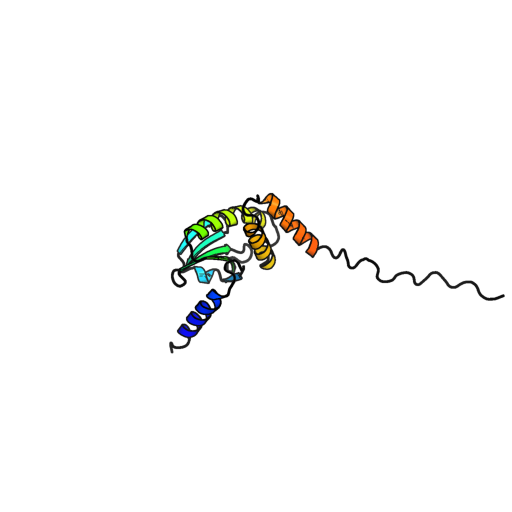38 130 GLY A C 1
ATOM 1060 O O . GLY A 1 130 ? -7.173 13.807 12.924 1.00 75.38 130 GLY A O 1
ATOM 1061 N N . HIS A 1 131 ? -5.194 14.473 12.135 1.00 60.19 131 HIS A N 1
ATOM 1062 C CA . HIS A 1 131 ? -5.656 15.833 11.854 1.00 60.19 131 HIS A CA 1
ATOM 1063 C C . HIS A 1 131 ? -6.753 15.842 10.780 1.00 60.19 131 HIS A C 1
ATOM 1065 O O . HIS A 1 131 ? -7.741 16.553 10.952 1.00 60.19 131 HIS A O 1
ATOM 1071 N N . ARG A 1 132 ? -6.648 15.016 9.729 1.00 60.03 132 ARG A N 1
ATOM 1072 C CA . ARG A 1 132 ? -7.694 14.861 8.697 1.00 60.03 132 ARG A CA 1
ATOM 1073 C C . ARG A 1 132 ? -8.961 14.190 9.224 1.00 60.03 132 ARG A C 1
ATOM 1075 O O . ARG A 1 132 ? -10.057 14.657 8.921 1.00 60.03 132 ARG A O 1
ATOM 1082 N N . GLU A 1 133 ? -8.841 13.170 10.068 1.00 54.34 133 GLU A N 1
ATOM 1083 C CA . GLU A 1 133 ? -9.994 12.541 10.726 1.00 54.34 133 GLU A CA 1
ATOM 1084 C C . GLU A 1 133 ? -10.689 13.474 11.728 1.00 54.34 133 GLU A C 1
ATOM 1086 O O . GLU A 1 133 ? -11.920 13.476 11.826 1.00 54.34 133 GLU A O 1
ATOM 1091 N N . ASN A 1 134 ? -9.934 14.339 12.413 1.00 50.31 134 ASN A N 1
ATOM 1092 C CA . ASN A 1 134 ? -10.490 15.385 13.273 1.00 50.31 134 ASN A CA 1
ATOM 1093 C C . ASN A 1 134 ? -11.343 16.383 12.475 1.00 50.31 134 ASN A C 1
ATOM 1095 O O . ASN A 1 134 ? -12.332 16.888 13.003 1.00 50.31 134 ASN A O 1
ATOM 1099 N N . PHE A 1 135 ? -11.036 16.631 11.196 1.00 48.00 135 PHE A N 1
ATOM 1100 C CA . PHE A 1 135 ? -11.906 17.433 10.326 1.00 48.00 135 PHE A CA 1
ATOM 1101 C C . PHE A 1 135 ? -13.192 16.706 9.915 1.00 48.00 135 PHE A C 1
ATOM 1103 O O . PHE A 1 135 ? -14.191 17.371 9.655 1.00 48.00 135 PHE A O 1
ATOM 1110 N N . ARG A 1 136 ? -13.222 15.366 9.906 1.00 51.34 136 ARG A N 1
ATOM 1111 C CA . ARG A 1 136 ? -14.467 14.607 9.680 1.00 51.34 136 ARG A CA 1
ATOM 1112 C C . ARG A 1 136 ? -15.397 14.618 10.893 1.00 51.34 136 ARG A C 1
ATOM 1114 O O . ARG A 1 136 ? -16.612 14.589 10.724 1.00 51.34 136 ARG A O 1
ATOM 1121 N N . HIS A 1 137 ? -14.835 14.697 12.098 1.00 47.41 137 HIS A N 1
ATOM 1122 C CA . HIS A 1 137 ? -15.598 14.750 13.350 1.00 47.41 137 HIS A CA 1
ATOM 1123 C C . HIS A 1 137 ? -15.934 16.181 13.795 1.00 47.41 137 HIS A C 1
ATOM 1125 O O . HIS A 1 137 ? -16.853 16.383 14.590 1.00 47.41 137 HIS A O 1
ATOM 1131 N N . ASN A 1 138 ? -15.258 17.192 13.243 1.00 38.25 138 ASN A N 1
ATOM 1132 C CA . ASN A 1 138 ? -15.572 18.585 13.507 1.00 38.25 138 ASN A CA 1
ATOM 1133 C C . ASN A 1 138 ? -16.673 19.110 12.584 1.00 38.25 138 ASN A C 1
ATOM 1135 O O . ASN A 1 138 ? -16.453 19.818 11.609 1.00 38.25 138 ASN A O 1
ATOM 1139 N N . HIS A 1 139 ? -17.894 18.933 13.080 1.00 44.56 139 HIS A N 1
ATOM 1140 C CA . HIS A 1 139 ? -19.018 19.862 12.926 1.00 44.56 139 HIS A CA 1
ATOM 1141 C C . HIS A 1 139 ? -18.707 21.307 13.426 1.00 44.56 139 HIS A C 1
ATOM 1143 O O . HIS A 1 139 ? -19.601 22.161 13.476 1.00 44.56 139 HIS A O 1
ATOM 1149 N N . ILE A 1 140 ? -17.452 21.604 13.797 1.00 42.78 140 ILE A N 1
ATOM 1150 C CA . ILE A 1 140 ? -16.932 22.921 14.177 1.00 42.78 140 ILE A CA 1
ATOM 1151 C C . ILE A 1 140 ? -16.749 23.742 12.901 1.00 42.78 140 ILE A C 1
ATOM 1153 O O . ILE A 1 140 ? -15.687 23.733 12.299 1.00 42.78 140 ILE A O 1
ATOM 1157 N N . LEU A 1 141 ? -17.849 24.348 12.464 1.00 39.72 141 LEU A N 1
ATOM 1158 C CA . LEU A 1 141 ? -18.006 25.563 11.640 1.00 39.72 141 LEU A CA 1
ATOM 1159 C C . LEU A 1 141 ? -19.461 25.673 11.119 1.00 39.72 141 LEU A C 1
ATOM 1161 O O . LEU A 1 141 ? -19.763 26.496 10.262 1.00 39.72 141 LEU A O 1
ATOM 1165 N N . ARG A 1 142 ? -20.410 24.888 11.661 1.00 38.62 142 ARG A N 1
ATOM 1166 C CA . ARG A 1 142 ? -21.857 25.189 11.568 1.00 38.62 142 ARG A CA 1
ATOM 1167 C C . ARG A 1 142 ? -22.460 25.752 12.862 1.00 38.62 142 ARG A C 1
ATOM 1169 O O . ARG A 1 142 ? -23.666 25.962 12.927 1.00 38.62 142 ARG A O 1
ATOM 1176 N N . GLN A 1 143 ? -21.624 26.010 13.869 1.00 41.47 143 GLN A N 1
ATOM 1177 C CA . GLN A 1 143 ? -21.996 26.627 15.148 1.00 41.47 143 GLN A CA 1
ATOM 1178 C C . GLN A 1 143 ? -21.500 28.074 15.310 1.00 41.47 143 GLN A C 1
ATOM 1180 O O . GLN A 1 143 ? -21.452 28.576 16.425 1.00 41.47 143 GLN A O 1
ATOM 1185 N N . GLU A 1 144 ? -21.239 28.795 14.218 1.00 45.44 144 GLU A N 1
ATOM 1186 C CA . GLU A 1 144 ? -21.357 30.258 14.261 1.00 45.44 144 GLU A CA 1
ATOM 1187 C C . GLU A 1 144 ? -22.782 30.653 13.838 1.00 45.44 144 GLU A C 1
ATOM 1189 O O . GLU A 1 144 ? -23.069 31.012 12.702 1.00 45.44 144 GLU A O 1
ATOM 1194 N N . PHE A 1 145 ? -23.673 30.503 14.826 1.00 45.72 145 PHE A N 1
ATOM 1195 C CA . PHE A 1 145 ? -24.982 31.146 15.007 1.00 45.72 145 PHE A CA 1
ATOM 1196 C C . PHE A 1 145 ? -26.128 30.881 14.006 1.00 45.72 145 PHE A C 1
ATOM 1198 O O . PHE A 1 145 ? -26.411 31.710 13.142 1.00 45.72 145 PHE A O 1
ATOM 1205 N N . PRO A 1 146 ? -26.984 29.875 14.280 1.00 36.56 146 PRO A N 1
ATOM 1206 C CA . PRO A 1 146 ? -28.403 29.943 13.968 1.00 36.56 146 PRO A CA 1
ATOM 1207 C C . PRO A 1 146 ? -29.211 30.264 15.241 1.00 36.56 146 PRO A C 1
ATOM 1209 O O . PRO A 1 146 ? -29.376 29.436 16.128 1.00 36.56 146 PRO A O 1
ATOM 1212 N N . HIS A 1 147 ? -29.717 31.496 15.299 1.00 45.16 147 HIS A N 1
ATOM 1213 C CA . HIS A 1 147 ? -30.957 31.918 15.965 1.00 45.16 147 HIS A CA 1
ATOM 1214 C C . HIS A 1 147 ? -31.267 31.403 17.387 1.00 45.16 147 HIS A C 1
ATOM 1216 O O . HIS A 1 147 ? -32.019 30.448 17.559 1.00 45.16 147 HIS A O 1
ATOM 1222 N N . GLN A 1 148 ? -30.884 32.178 18.409 1.00 37.97 148 GLN A N 1
ATOM 1223 C CA . GLN A 1 148 ? -31.711 32.319 19.616 1.00 37.97 148 GLN A CA 1
ATOM 1224 C C . GLN A 1 148 ? -31.489 33.674 20.314 1.00 37.97 148 GLN A C 1
ATOM 1226 O O . GLN A 1 148 ? -30.787 33.783 21.308 1.00 37.97 148 GLN A O 1
ATOM 1231 N N . TRP A 1 149 ? -32.136 34.716 19.787 1.00 36.41 149 TRP A N 1
ATOM 1232 C CA . TRP A 1 149 ? -32.618 35.858 20.578 1.00 36.41 149 TRP A CA 1
ATOM 1233 C C . TRP A 1 149 ? -33.993 36.277 20.049 1.00 36.41 149 TRP A C 1
ATOM 1235 O O . TRP A 1 149 ? -34.189 37.358 19.509 1.00 36.41 149 TRP A O 1
ATOM 1245 N N . VAL A 1 150 ? -34.969 35.381 20.196 1.00 45.25 150 VAL A N 1
ATOM 1246 C CA . VAL A 1 150 ? -36.378 35.769 20.320 1.00 45.25 150 VAL A CA 1
ATOM 1247 C C . VAL A 1 150 ? -36.901 35.096 21.578 1.00 45.25 150 VAL A C 1
ATOM 1249 O O . VAL A 1 150 ? -37.344 33.956 21.549 1.00 45.25 150 VAL A O 1
ATOM 1252 N N . SER A 1 151 ? -36.749 35.784 22.705 1.00 38.50 151 SER A N 1
ATOM 1253 C CA . SER A 1 151 ? -37.848 36.090 23.623 1.00 38.50 151 SER A CA 1
ATOM 1254 C C . SER A 1 151 ? -37.261 36.702 24.892 1.00 38.50 151 SER A C 1
ATOM 1256 O O . SER A 1 151 ? -36.957 36.017 25.865 1.00 38.50 151 SER A O 1
ATOM 1258 N N . MET A 1 152 ? -37.103 38.024 24.881 1.00 35.16 152 MET A N 1
ATOM 1259 C CA . MET A 1 152 ? -37.091 38.799 26.113 1.00 35.16 152 MET A CA 1
ATOM 1260 C C . MET A 1 152 ? -38.331 39.685 26.068 1.00 35.16 152 MET A C 1
ATOM 1262 O O . MET A 1 152 ? -38.346 40.755 25.475 1.00 35.16 152 MET A O 1
ATOM 1266 N N . ASN A 1 153 ? -39.408 39.100 26.590 1.00 37.59 153 ASN A N 1
ATOM 1267 C CA . ASN A 1 153 ? -40.592 39.720 27.167 1.00 37.59 153 ASN A CA 1
ATOM 1268 C C . ASN A 1 153 ? -40.924 41.158 26.744 1.00 37.59 153 ASN A C 1
ATOM 1270 O O . ASN A 1 153 ? -40.380 42.139 27.245 1.00 37.59 153 ASN A O 1
ATOM 1274 N N . SER A 1 154 ? -42.003 41.235 25.968 1.00 45.72 154 SER A N 1
ATOM 1275 C CA . SER A 1 154 ? -43.106 42.170 26.182 1.00 45.72 154 SER A CA 1
ATOM 1276 C C . SER A 1 154 ? -43.211 42.646 27.642 1.00 45.72 154 SER A C 1
ATOM 1278 O O . SER A 1 154 ? -43.527 41.856 28.532 1.00 45.72 154 SER A O 1
ATOM 1280 N N . ARG A 1 155 ? -42.933 43.934 27.880 1.00 45.16 155 ARG A N 1
ATOM 1281 C CA . ARG A 1 155 ? -43.606 44.816 28.854 1.00 45.16 155 ARG A CA 1
ATOM 1282 C C . ARG A 1 155 ? -43.002 46.220 28.773 1.00 45.16 155 ARG A C 1
ATOM 1284 O O . ARG A 1 155 ? -41.974 46.491 29.384 1.00 45.16 155 ARG A O 1
ATOM 1291 N N . LYS A 1 156 ? -43.699 47.116 28.077 1.00 41.03 156 LYS A N 1
ATOM 1292 C CA . LYS A 1 156 ? -44.104 48.439 28.582 1.00 41.03 156 LYS A CA 1
ATOM 1293 C C . LYS A 1 156 ? -45.058 49.058 27.565 1.00 41.03 156 LYS A C 1
ATOM 1295 O O . LYS A 1 156 ? -44.674 49.358 26.441 1.00 41.03 156 LYS A O 1
ATOM 1300 N N . GLY A 1 157 ? -46.324 49.130 27.969 1.00 38.44 157 GLY A N 1
ATOM 1301 C CA . GLY A 1 157 ? -47.356 49.880 27.275 1.00 38.44 157 GLY A CA 1
ATOM 1302 C C . GLY A 1 157 ? -47.172 51.386 27.447 1.00 38.44 157 GLY A C 1
ATOM 1303 O O . GLY A 1 157 ? -46.410 51.844 28.298 1.00 38.44 157 GLY A O 1
ATOM 1304 N N . SER A 1 158 ? -47.907 52.104 26.606 1.00 40.06 158 SER A N 1
ATOM 1305 C CA . SER A 1 158 ? -48.214 53.529 26.656 1.00 40.06 158 SER A CA 1
ATOM 1306 C C . SER A 1 158 ? -48.515 54.043 28.067 1.00 40.06 158 SER A C 1
ATOM 1308 O O . SER A 1 158 ? -49.309 53.417 28.768 1.00 40.06 158 SER A O 1
ATOM 1310 N N . VAL A 1 159 ? -47.932 55.190 28.431 1.00 41.53 159 VAL A N 1
ATOM 1311 C CA . VAL A 1 159 ? -48.605 56.504 28.568 1.00 41.53 159 VAL A CA 1
ATOM 1312 C C . VAL A 1 159 ? -47.586 57.573 28.188 1.00 41.53 159 VAL A C 1
ATOM 1314 O O . VAL A 1 159 ? -46.428 57.441 28.643 1.00 41.53 159 VAL A O 1
#

pLDDT: mean 77.41, std 21.5, range [35.16, 98.06]

Organism: Cyanistes caeruleus (NCBI:txid156563)

Foldseek 3Di:
DPDPPVVVVVVVLVVVVVDDQQQKDKDFPVVCPPWDFPDDADQWTWTQDPSNQKIWIWGQWPVDNRIIITRGIGNDPVVSVVVSVLCSQQCVCVRVVDPDTQDSVLSSLLSVVCVVCVPDHSVVSCVVSVVVVVVVVPPPPVPPDDDDDPDDDDDDDDD

Radius of gyration: 23.95 Å; chains: 1; bounding box: 61×76×57 Å

InterPro domains:
  IPR047148 85/88 kDa calcium-independent phospholipase A2 [PTHR24139] (1-141)

Sequence (159 aa):
MQFFGRLLDTFSSVTHIFSNPYRVREVPAAEYAGHTCLREEGRVALYKNSLSRSWDCLLVNPQSPQVAFRLFQVDNEADALVYFEQYARQLRPFYESSCQPLSLEDLQQLSDCIRSYPSWSPAHIAVEFGHRENFRHNHILRQEFPHQWVSMNSRKGSV

Secondary structure (DSSP, 8-state):
--SSHHHHHHHHHHHTTTS-TT--EEEEGGGGTTSEEEEEETTEEEEEETTTTEEEEEEE-SS-TTEEEEEEEES-HHHHHHHHHHHHHHHHHHHHH-SSPPPHHHHHHHHHHHHH-TT--HHHHHHHHHHHHHHHH--TTS-S-------S-------